Protein AF-A0A8G2BV26-F1 (afdb_monomer_lite)

Sequence (80 aa):
MRKKIIGISIVVIVAVAAAWNINASKSNVTLSDMTLDNVEALASGESSGDFTATTGCIAVWYSASCYGKDGQNHSYAIRQ

Foldseek 3Di:
DVVVVVVVVVVVVVVVVVVCVVCVVPPDDPPPVPPVVVVVVVPPDDDQVNVCVQFQKGAAPDFDWDCGPVRDIDTNIDHD

InterPro domains:
  IPR025905 NVEALA protein [PF14055] (3-49)

Organism: NCBI:txid871327

Radius of gyration: 27.94 Å; chains: 1; bounding box: 46×33×77 Å

Structure (mmCIF, N/CA/C/O backbone):
data_AF-A0A8G2BV26-F1
#
_entry.id   AF-A0A8G2BV26-F1
#
loop_
_atom_site.group_PDB
_atom_site.id
_atom_site.type_symbol
_atom_site.label_atom_id
_atom_site.label_alt_id
_atom_site.label_comp_id
_atom_site.label_asym_id
_atom_site.label_entity_id
_atom_site.label_seq_id
_atom_site.pdbx_PDB_ins_code
_atom_site.Cartn_x
_atom_site.Cartn_y
_atom_site.Cartn_z
_atom_site.occupancy
_atom_site.B_iso_or_equiv
_atom_site.auth_seq_id
_atom_site.auth_comp_id
_atom_site.auth_asym_id
_atom_site.auth_atom_id
_atom_site.pdbx_PDB_model_num
ATOM 1 N N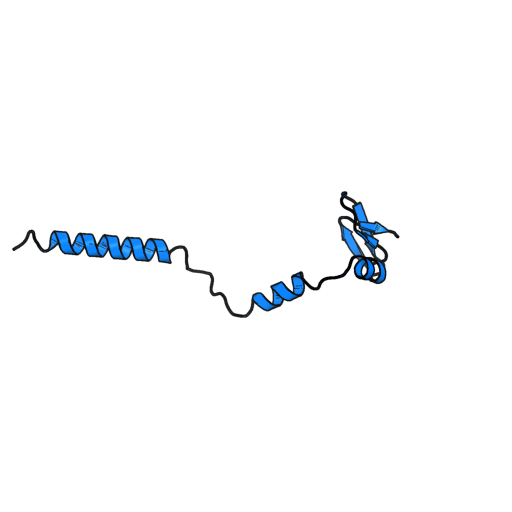 . MET A 1 1 ? -31.561 -12.531 56.735 1.00 50.84 1 MET A N 1
ATOM 2 C CA . MET A 1 1 ? -30.588 -12.762 55.639 1.00 50.84 1 MET A CA 1
ATOM 3 C C . MET A 1 1 ? -31.097 -12.350 54.242 1.00 50.84 1 MET A C 1
ATOM 5 O O . MET A 1 1 ? -30.644 -12.906 53.258 1.00 50.84 1 MET A O 1
ATOM 9 N N . ARG A 1 2 ? -31.988 -11.349 54.101 1.00 51.16 2 ARG A N 1
ATOM 10 C CA . ARG A 1 2 ? -32.476 -10.899 52.773 1.00 51.16 2 ARG A CA 1
ATOM 11 C C . ARG A 1 2 ? -31.666 -9.747 52.151 1.00 51.16 2 ARG A C 1
ATOM 13 O O . ARG A 1 2 ? -31.726 -9.547 50.951 1.00 51.16 2 ARG A O 1
ATOM 20 N N . LYS A 1 3 ? -30.858 -9.028 52.947 1.00 51.44 3 LYS A N 1
ATOM 21 C CA . LYS A 1 3 ? -30.050 -7.880 52.481 1.00 51.44 3 LYS A CA 1
ATOM 22 C C . LYS A 1 3 ? -28.672 -8.263 51.907 1.00 51.44 3 LYS A C 1
ATOM 24 O O . LYS A 1 3 ? -28.099 -7.479 51.167 1.00 51.44 3 LYS A O 1
ATOM 29 N N . LYS A 1 4 ? -28.147 -9.464 52.210 1.00 53.06 4 LYS A N 1
ATOM 30 C CA . LYS A 1 4 ? -26.825 -9.929 51.721 1.00 53.06 4 LYS A CA 1
ATOM 31 C C . LYS A 1 4 ? -26.851 -10.463 50.283 1.00 53.06 4 LYS A C 1
ATOM 33 O O . LYS A 1 4 ? -25.807 -10.519 49.652 1.00 53.06 4 LYS A O 1
ATOM 38 N N . ILE A 1 5 ? -28.025 -10.838 49.773 1.00 55.00 5 ILE A N 1
ATOM 39 C CA . ILE A 1 5 ? -28.172 -11.442 48.438 1.00 55.00 5 ILE A CA 1
ATOM 40 C C . ILE A 1 5 ? -28.170 -10.362 47.345 1.00 55.00 5 ILE A C 1
ATOM 42 O O . ILE A 1 5 ? -27.663 -10.591 46.257 1.00 55.00 5 ILE A O 1
ATOM 46 N N . ILE A 1 6 ? -28.657 -9.157 47.671 1.00 56.34 6 ILE A N 1
ATOM 47 C CA . ILE A 1 6 ? -28.784 -8.035 46.727 1.00 56.34 6 ILE A CA 1
ATOM 48 C C . ILE A 1 6 ? -27.406 -7.459 46.353 1.00 56.34 6 ILE A C 1
ATOM 50 O O . ILE A 1 6 ? -27.180 -7.077 45.208 1.00 56.34 6 ILE A O 1
ATOM 54 N N . GLY A 1 7 ? -26.456 -7.437 47.296 1.00 54.88 7 GLY A N 1
ATOM 55 C CA . GLY A 1 7 ? -25.107 -6.918 47.044 1.00 54.88 7 GLY A CA 1
ATOM 56 C C . GLY A 1 7 ? -24.295 -7.790 46.084 1.00 54.88 7 GLY A C 1
ATOM 57 O O . GLY A 1 7 ? -23.621 -7.270 45.202 1.00 54.88 7 GLY A O 1
ATOM 58 N N . ILE A 1 8 ? -24.410 -9.117 46.208 1.00 59.28 8 ILE A N 1
ATOM 59 C CA . ILE A 1 8 ? -23.671 -10.071 45.364 1.00 59.28 8 ILE A CA 1
ATOM 60 C C . ILE A 1 8 ? -24.198 -10.032 43.924 1.00 59.28 8 ILE A C 1
ATOM 62 O O . ILE A 1 8 ? -23.409 -10.027 42.982 1.00 59.28 8 ILE A O 1
ATOM 66 N N . SER A 1 9 ? -25.518 -9.917 43.740 1.00 59.44 9 SER A N 1
ATOM 67 C CA . SER A 1 9 ? -26.126 -9.811 42.408 1.00 59.44 9 SER A CA 1
ATOM 68 C C . SER A 1 9 ? -25.684 -8.565 41.638 1.00 59.44 9 SER A C 1
ATOM 70 O O . SER A 1 9 ? -25.486 -8.644 40.431 1.00 59.44 9 SER A O 1
ATOM 72 N N . ILE A 1 10 ? -25.469 -7.431 42.315 1.00 61.19 10 ILE A N 1
ATOM 73 C CA . ILE A 1 10 ? -25.039 -6.190 41.649 1.00 61.19 10 ILE A CA 1
ATOM 74 C C . ILE A 1 10 ? -23.593 -6.312 41.150 1.00 61.19 10 ILE A C 1
ATOM 76 O O . ILE A 1 10 ? -23.300 -5.913 40.026 1.00 61.19 10 ILE A O 1
ATOM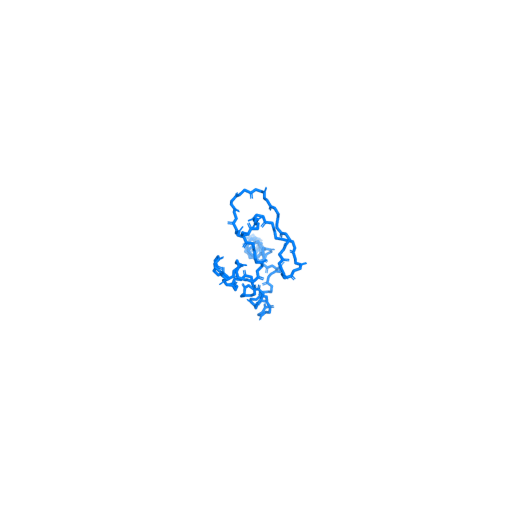 80 N N . VAL A 1 11 ? -22.702 -6.923 41.938 1.00 67.88 11 VAL A N 1
ATOM 81 C CA . VAL A 1 11 ? -21.300 -7.144 41.536 1.00 67.88 11 VAL A CA 1
ATOM 82 C C . VAL A 1 11 ? -21.211 -8.067 40.318 1.00 67.88 11 VAL A C 1
ATOM 84 O O . VAL A 1 11 ? -20.439 -7.792 39.401 1.00 67.88 11 VAL A O 1
ATOM 87 N N . VAL A 1 12 ? -22.041 -9.114 40.259 1.00 69.56 12 VAL A N 1
ATOM 88 C CA . VAL A 1 12 ? -22.103 -10.019 39.098 1.00 69.56 12 VAL A CA 1
ATOM 89 C C . VAL A 1 12 ? -22.587 -9.285 37.844 1.00 69.56 12 VAL A C 1
ATOM 91 O O . VAL A 1 12 ? -21.991 -9.446 36.784 1.00 69.56 12 VAL A O 1
ATOM 94 N N . ILE A 1 13 ? -23.609 -8.430 37.949 1.00 68.00 13 ILE A N 1
ATOM 95 C CA . ILE A 1 13 ? -24.130 -7.662 36.804 1.00 68.00 13 ILE A CA 1
ATOM 96 C C . ILE A 1 13 ? -23.083 -6.673 36.272 1.00 68.00 13 ILE A C 1
ATOM 98 O O . ILE A 1 13 ? -22.895 -6.581 35.061 1.00 68.00 13 ILE A O 1
ATOM 102 N N . VAL A 1 14 ? -22.364 -5.969 37.154 1.00 71.25 14 VAL A N 1
ATOM 103 C CA . VAL A 1 14 ? -21.306 -5.025 36.748 1.00 71.25 14 VAL A CA 1
ATOM 104 C C . VAL A 1 14 ? -20.111 -5.757 36.126 1.00 71.25 14 VAL A C 1
ATOM 106 O O . VAL A 1 14 ? -19.581 -5.292 35.120 1.00 71.25 14 VAL A O 1
ATOM 109 N N . ALA A 1 15 ? -19.721 -6.923 36.651 1.00 69.19 15 ALA A N 1
ATOM 110 C CA . ALA A 1 15 ? -18.662 -7.745 36.061 1.00 69.19 15 ALA A CA 1
ATOM 111 C C . ALA A 1 15 ? -19.047 -8.287 34.671 1.00 69.19 15 ALA A C 1
ATOM 113 O O . ALA A 1 15 ? -18.234 -8.234 33.749 1.00 69.19 15 ALA A O 1
ATOM 114 N N . VAL A 1 16 ? -20.293 -8.745 34.491 1.00 68.19 16 VAL A N 1
ATOM 115 C CA . VAL A 1 16 ? -20.821 -9.179 33.184 1.00 68.19 16 VAL A CA 1
ATOM 116 C C . VAL A 1 16 ? -20.899 -8.002 32.209 1.00 68.19 16 VAL A C 1
ATOM 118 O O . VAL A 1 16 ? -20.510 -8.152 31.055 1.00 68.19 16 VAL A O 1
ATOM 121 N N . ALA A 1 17 ? -21.323 -6.817 32.659 1.00 66.12 17 ALA A N 1
ATOM 122 C CA . ALA A 1 17 ? -21.369 -5.616 31.827 1.00 66.12 17 ALA A CA 1
ATOM 123 C C . ALA A 1 17 ? -19.970 -5.115 31.433 1.00 66.12 17 ALA A C 1
ATOM 125 O O . ALA A 1 17 ? -19.777 -4.747 30.281 1.00 66.12 17 ALA A O 1
ATOM 126 N N . ALA A 1 18 ? -18.981 -5.143 32.333 1.00 60.22 18 ALA A N 1
ATOM 127 C CA . ALA A 1 18 ? -17.595 -4.788 32.018 1.00 60.22 18 ALA A CA 1
ATOM 128 C C . ALA A 1 18 ? -16.946 -5.808 31.063 1.00 60.22 18 ALA A C 1
ATOM 130 O O . ALA A 1 18 ? -16.279 -5.415 30.107 1.00 60.22 18 ALA A O 1
ATOM 131 N N . ALA A 1 19 ? -17.202 -7.108 31.253 1.00 60.16 19 ALA A N 1
ATOM 132 C CA . ALA A 1 19 ? -16.768 -8.151 30.324 1.00 60.16 19 ALA A CA 1
ATOM 133 C C . ALA A 1 19 ? -17.436 -7.997 28.947 1.00 60.16 19 ALA A C 1
ATOM 135 O O . ALA A 1 19 ? -16.769 -8.121 27.924 1.00 60.16 19 ALA A O 1
ATOM 136 N N . TRP A 1 20 ? -18.728 -7.655 28.904 1.00 62.38 20 TRP A N 1
ATOM 137 C CA . TRP A 1 20 ? -19.442 -7.380 27.658 1.00 62.38 20 TRP A CA 1
ATOM 138 C C . TRP A 1 20 ? -19.022 -6.051 27.027 1.00 62.38 20 TRP A C 1
ATOM 140 O O . TRP A 1 20 ? -19.016 -5.952 25.813 1.00 62.38 20 TRP A O 1
ATOM 150 N N . ASN A 1 21 ? -18.611 -5.039 27.794 1.00 57.22 21 ASN A N 1
ATOM 151 C CA . ASN A 1 21 ? -18.111 -3.771 27.251 1.00 57.22 21 ASN A CA 1
ATOM 152 C C . ASN A 1 21 ? -16.700 -3.918 26.648 1.00 57.22 21 ASN A C 1
ATOM 154 O O . ASN A 1 21 ? -16.390 -3.267 25.656 1.00 57.22 21 ASN A O 1
ATOM 158 N N . ILE A 1 22 ? -15.887 -4.846 27.168 1.00 55.38 22 ILE A N 1
ATOM 159 C CA . ILE A 1 22 ? -14.607 -5.244 26.558 1.00 55.38 22 ILE A CA 1
ATOM 160 C C . ILE A 1 22 ? -14.828 -6.188 25.355 1.00 55.38 22 ILE A C 1
ATOM 162 O O . ILE A 1 22 ? -14.072 -6.141 24.385 1.00 55.38 22 ILE A O 1
ATOM 166 N N . ASN A 1 23 ? -15.877 -7.020 25.381 1.00 49.31 23 ASN A N 1
ATOM 167 C CA . ASN A 1 23 ? -16.166 -8.022 24.345 1.00 49.31 23 ASN A CA 1
ATOM 168 C C . ASN A 1 23 ? -17.096 -7.533 23.210 1.00 49.31 23 ASN A C 1
ATOM 170 O O . ASN A 1 23 ? -17.059 -8.083 22.113 1.00 49.31 23 ASN A O 1
ATOM 174 N N . ALA A 1 24 ? -17.900 -6.487 23.418 1.00 49.03 24 ALA A N 1
ATOM 175 C CA . ALA A 1 24 ? -18.776 -5.902 22.394 1.00 49.03 24 ALA A CA 1
ATOM 176 C C . ALA A 1 24 ? -18.001 -5.071 21.362 1.00 49.03 24 ALA A C 1
ATOM 178 O O . ALA A 1 24 ? -18.455 -4.940 20.231 1.00 49.03 24 ALA A O 1
ATOM 179 N N . SER A 1 25 ? -16.797 -4.596 21.703 1.00 49.78 25 SER A N 1
ATOM 180 C CA . SER A 1 25 ? -15.843 -4.052 20.721 1.00 49.78 25 SER A CA 1
ATOM 181 C C . SER A 1 25 ? -15.048 -5.138 19.985 1.00 49.78 25 SER A C 1
ATOM 183 O O . SER A 1 25 ? -14.122 -4.819 19.243 1.00 49.78 25 SER A O 1
ATOM 185 N N . LYS A 1 26 ? -15.360 -6.426 20.189 1.00 52.34 26 LYS A N 1
ATOM 186 C CA . LYS A 1 26 ? -14.531 -7.540 19.707 1.00 52.34 26 LYS A CA 1
ATOM 187 C C . LYS A 1 26 ? -15.330 -8.657 19.030 1.00 52.34 26 LYS A C 1
ATOM 189 O O . LYS A 1 26 ? -14.995 -9.832 19.131 1.00 52.34 26 LYS A O 1
ATOM 194 N N . SER A 1 27 ? -16.371 -8.279 18.294 1.00 46.56 27 SER A N 1
ATOM 195 C CA . SER A 1 27 ? -17.088 -9.163 17.369 1.00 46.56 27 SER A CA 1
ATOM 196 C C . SER A 1 27 ? -17.544 -8.313 16.179 1.00 46.56 27 SER A C 1
ATOM 198 O O . SER A 1 27 ? -18.541 -7.613 16.260 1.00 46.56 27 SER A O 1
ATOM 200 N N . ASN A 1 28 ? -16.766 -8.141 15.116 1.00 45.31 28 ASN A N 1
ATOM 201 C CA . ASN A 1 28 ? -16.134 -9.145 14.273 1.00 45.31 28 ASN A CA 1
ATOM 202 C C . ASN A 1 28 ? -14.760 -8.619 13.831 1.00 45.31 28 ASN A C 1
ATOM 204 O O . ASN A 1 28 ? -14.667 -7.773 12.949 1.00 45.31 28 ASN A O 1
ATOM 208 N N . VAL A 1 29 ? -13.694 -9.150 14.414 1.00 52.41 29 VAL A N 1
ATOM 209 C CA . VAL A 1 29 ? -12.509 -9.446 13.612 1.00 52.41 29 VAL A CA 1
ATOM 210 C C . VAL A 1 29 ? -12.161 -10.883 13.928 1.00 52.41 29 VAL A C 1
ATOM 212 O O . VAL A 1 29 ? -11.270 -11.200 14.712 1.00 52.41 29 VAL A O 1
ATOM 215 N N . THR A 1 30 ? -12.926 -11.794 13.335 1.00 46.97 30 THR A N 1
ATOM 216 C CA . THR A 1 30 ? -12.295 -13.009 12.839 1.00 46.97 30 THR A CA 1
ATOM 217 C C . THR A 1 30 ? -11.126 -12.527 11.988 1.00 46.97 30 THR A C 1
ATOM 219 O O . THR A 1 30 ? -11.297 -12.163 10.829 1.00 46.97 30 THR A O 1
ATOM 222 N N . LEU A 1 31 ? -9.938 -12.462 12.594 1.00 56.72 31 LEU A N 1
ATOM 223 C CA . LEU A 1 31 ? -8.668 -12.581 11.892 1.00 56.72 31 LEU A CA 1
ATOM 224 C C . LEU A 1 31 ? -8.645 -14.011 11.349 1.00 56.72 31 LEU A C 1
ATOM 226 O O . LEU A 1 31 ? -7.941 -14.886 11.840 1.00 56.72 31 LEU A O 1
ATOM 230 N N . SER A 1 32 ? -9.557 -14.263 10.408 1.00 55.12 32 SER A N 1
ATOM 231 C CA . SER A 1 32 ? -9.457 -15.328 9.445 1.00 55.12 32 SER A CA 1
ATOM 232 C C . SER A 1 32 ? -8.084 -15.144 8.842 1.00 55.12 32 SER A C 1
ATOM 234 O O . SER A 1 32 ? -7.779 -14.079 8.310 1.00 55.12 32 SER A O 1
ATOM 236 N N . ASP A 1 33 ? -7.268 -16.169 8.966 1.00 54.84 33 ASP A N 1
ATOM 237 C CA . ASP A 1 33 ? -5.904 -16.297 8.462 1.00 54.84 33 ASP A CA 1
ATOM 238 C C . ASP A 1 33 ? -5.830 -16.222 6.911 1.00 54.84 33 ASP A C 1
ATOM 240 O O . ASP A 1 33 ? -5.015 -16.860 6.269 1.00 54.84 33 ASP A O 1
ATOM 244 N N . MET A 1 34 ? -6.747 -15.484 6.277 1.00 53.59 34 MET A N 1
ATOM 245 C CA . MET A 1 34 ? -6.991 -15.378 4.839 1.00 53.59 34 MET A CA 1
ATOM 246 C C . MET A 1 34 ? -7.045 -13.922 4.349 1.00 53.59 34 MET A C 1
ATOM 248 O O . MET A 1 34 ? -7.293 -13.684 3.171 1.00 53.59 34 MET A O 1
ATOM 252 N N . THR A 1 35 ? -6.827 -12.930 5.220 1.00 56.34 35 THR A N 1
ATOM 253 C CA . THR A 1 35 ? -6.696 -11.516 4.816 1.00 56.34 35 THR A CA 1
ATOM 254 C C . THR A 1 35 ? -5.287 -10.948 4.966 1.00 56.34 35 THR A C 1
ATOM 256 O O . THR A 1 35 ? -5.081 -9.794 4.594 1.00 56.34 35 THR A O 1
ATOM 259 N N . LEU A 1 36 ? -4.301 -11.729 5.426 1.00 53.00 36 LEU A N 1
ATOM 260 C CA . LEU A 1 36 ? -2.901 -11.283 5.433 1.00 53.00 36 LEU A CA 1
ATOM 261 C C . LEU A 1 36 ? -2.162 -11.536 4.105 1.00 53.00 36 LEU A C 1
ATOM 263 O O . LEU A 1 36 ? -1.209 -10.823 3.827 1.00 53.00 36 LEU A O 1
ATOM 267 N N . ASP A 1 37 ? -2.641 -12.432 3.235 1.00 52.00 37 ASP A N 1
ATOM 268 C CA . ASP A 1 37 ? -2.062 -12.617 1.886 1.00 52.00 37 ASP A CA 1
ATOM 269 C C . ASP A 1 37 ? -2.259 -11.374 0.993 1.00 52.00 37 ASP A C 1
ATOM 271 O O . ASP A 1 37 ? -1.398 -11.005 0.197 1.00 52.00 37 ASP A O 1
ATOM 275 N N . ASN A 1 38 ? -3.373 -10.651 1.163 1.00 58.84 38 ASN A N 1
ATOM 276 C CA . ASN A 1 38 ? -3.641 -9.419 0.408 1.00 58.84 38 ASN A CA 1
ATOM 277 C C . ASN A 1 38 ? -2.887 -8.193 0.946 1.00 58.84 38 ASN A C 1
ATOM 279 O O . ASN A 1 38 ? -2.849 -7.162 0.274 1.00 58.84 38 ASN A O 1
ATOM 283 N N . VAL A 1 39 ? -2.290 -8.283 2.138 1.00 59.62 39 VAL A N 1
ATOM 284 C CA . VAL A 1 39 ? -1.389 -7.242 2.655 1.00 59.62 39 VAL A CA 1
ATOM 285 C C . VAL A 1 39 ? -0.015 -7.349 1.989 1.00 59.62 39 VAL A C 1
ATOM 287 O O . VAL A 1 39 ? 0.586 -6.319 1.691 1.00 59.62 39 VAL A O 1
ATOM 290 N N . GLU A 1 40 ? 0.449 -8.560 1.669 1.00 52.16 40 GLU A N 1
ATOM 291 C CA . GLU A 1 40 ? 1.686 -8.760 0.900 1.00 52.16 40 GLU A CA 1
ATOM 292 C C . GLU A 1 40 ? 1.518 -8.405 -0.587 1.00 52.16 40 GLU A C 1
ATOM 294 O O . GLU A 1 40 ? 2.431 -7.834 -1.181 1.00 52.16 40 GLU A O 1
ATOM 299 N N . ALA A 1 41 ? 0.327 -8.591 -1.172 1.00 58.56 41 ALA A N 1
ATOM 300 C CA . ALA A 1 41 ? 0.023 -8.083 -2.517 1.00 58.56 41 ALA A CA 1
ATOM 301 C C . ALA A 1 41 ? -0.036 -6.541 -2.603 1.00 58.56 41 ALA A C 1
ATOM 303 O O . ALA A 1 41 ? 0.117 -5.982 -3.687 1.00 58.56 41 ALA A O 1
ATOM 304 N N . LEU A 1 42 ? -0.236 -5.838 -1.481 1.00 59.69 42 LEU A N 1
ATOM 305 C CA . LEU A 1 42 ? -0.258 -4.369 -1.439 1.00 59.69 42 LEU A CA 1
ATOM 306 C C . LEU A 1 42 ? 1.131 -3.746 -1.204 1.00 59.69 42 LEU A C 1
ATOM 308 O O . LEU A 1 42 ? 1.298 -2.539 -1.368 1.00 59.69 42 LEU A O 1
ATOM 312 N N . ALA A 1 43 ? 2.133 -4.548 -0.841 1.00 58.19 43 ALA A N 1
ATOM 313 C CA . ALA A 1 43 ? 3.488 -4.084 -0.548 1.00 58.19 43 ALA A CA 1
ATOM 314 C C . ALA A 1 43 ? 4.557 -4.795 -1.391 1.00 58.19 43 ALA A C 1
ATOM 316 O O . ALA A 1 43 ? 5.722 -4.834 -0.992 1.00 58.19 43 ALA A O 1
ATOM 317 N N . SER A 1 44 ? 4.189 -5.335 -2.560 1.00 56.53 44 SER A N 1
ATOM 318 C CA . SER A 1 44 ? 5.177 -5.739 -3.561 1.00 56.53 44 SER A CA 1
ATOM 319 C C . SER A 1 44 ? 5.894 -4.474 -4.034 1.00 56.53 44 SER A C 1
ATOM 321 O O . SER A 1 44 ? 5.382 -3.708 -4.846 1.00 56.53 44 SER A O 1
ATOM 323 N N . GLY A 1 45 ? 7.027 -4.188 -3.395 1.00 56.78 45 GLY A N 1
ATOM 324 C CA . GLY A 1 45 ? 7.779 -2.954 -3.540 1.00 56.78 45 GLY A CA 1
ATOM 325 C C . GLY A 1 45 ? 8.385 -2.829 -4.927 1.00 56.78 45 GLY A C 1
ATOM 326 O O . GLY A 1 45 ? 9.529 -3.225 -5.145 1.00 56.78 45 GLY A O 1
ATOM 327 N N . GLU A 1 46 ? 7.646 -2.220 -5.845 1.00 59.31 46 GLU A N 1
ATOM 328 C CA . GLU A 1 46 ? 8.232 -1.681 -7.062 1.00 59.31 46 GLU A CA 1
ATOM 329 C C . GLU A 1 46 ? 9.128 -0.502 -6.661 1.00 59.31 46 GLU A C 1
ATOM 331 O O . GLU A 1 46 ? 8.681 0.527 -6.147 1.00 59.31 46 GLU A O 1
ATOM 336 N N . SER A 1 47 ? 10.439 -0.653 -6.848 1.00 66.25 47 SER A N 1
ATOM 337 C CA . SER A 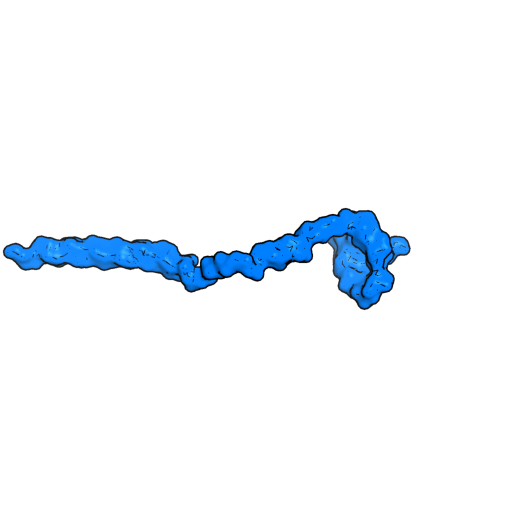1 47 ? 11.343 0.496 -6.776 1.00 66.25 47 SER A CA 1
ATOM 338 C C . SER A 1 47 ? 10.938 1.512 -7.855 1.00 66.25 47 SER A C 1
ATOM 340 O O . SER A 1 47 ? 10.448 1.121 -8.912 1.00 66.25 47 SER A O 1
ATOM 342 N N . SER A 1 48 ? 11.166 2.817 -7.658 1.00 69.44 48 SER A N 1
ATOM 343 C CA . SER A 1 48 ? 10.795 3.825 -8.673 1.00 69.44 48 SER A CA 1
ATOM 344 C C . SER A 1 48 ? 11.400 3.548 -10.062 1.00 69.44 48 SER A C 1
ATOM 346 O O . SER A 1 48 ? 10.838 3.970 -11.073 1.00 69.44 48 SER A O 1
ATOM 348 N N . GLY A 1 49 ? 12.523 2.821 -10.126 1.00 77.75 49 GLY A N 1
ATOM 349 C CA . GLY A 1 49 ? 13.115 2.351 -11.379 1.00 77.75 49 GLY A CA 1
ATOM 350 C C . GLY A 1 49 ? 12.314 1.234 -12.054 1.00 77.75 49 GLY A C 1
ATOM 351 O O . GLY A 1 49 ? 12.169 1.255 -13.272 1.00 77.75 49 GLY A O 1
ATOM 352 N N . ASP A 1 50 ? 11.753 0.315 -11.272 1.00 84.00 50 ASP A N 1
ATOM 353 C CA . ASP A 1 50 ? 10.921 -0.790 -11.755 1.00 84.00 50 ASP A CA 1
ATOM 354 C C . ASP A 1 50 ? 9.575 -0.276 -12.283 1.00 84.00 50 ASP A C 1
ATOM 356 O O . ASP A 1 50 ? 9.214 -0.546 -13.427 1.00 84.00 50 ASP A O 1
ATOM 360 N N . PHE A 1 51 ? 8.926 0.624 -11.534 1.00 87.31 51 PHE A N 1
ATOM 361 C CA . PHE A 1 51 ? 7.731 1.339 -11.995 1.00 87.31 51 PHE A CA 1
ATOM 362 C C . PHE A 1 51 ? 7.974 2.041 -13.341 1.00 87.31 51 PHE A C 1
ATOM 364 O O . PHE A 1 51 ? 7.173 1.919 -14.269 1.00 87.31 51 PHE A O 1
ATOM 371 N N . THR A 1 52 ? 9.108 2.738 -13.480 1.00 89.44 52 THR A N 1
ATOM 372 C CA . THR A 1 52 ? 9.451 3.456 -14.720 1.00 89.44 52 THR A CA 1
ATOM 373 C C . THR A 1 52 ? 9.746 2.504 -15.876 1.00 89.44 52 THR A C 1
ATOM 375 O O . THR A 1 52 ? 9.342 2.776 -17.007 1.00 89.44 52 THR A O 1
ATOM 378 N N . ALA A 1 53 ? 10.416 1.381 -15.621 1.00 88.62 53 ALA A N 1
ATOM 379 C CA . ALA A 1 53 ? 10.705 0.381 -16.644 1.00 88.62 53 ALA A CA 1
ATOM 380 C C . ALA A 1 53 ? 9.427 -0.312 -17.148 1.00 88.62 53 ALA A C 1
ATOM 382 O O . ALA A 1 53 ? 9.260 -0.472 -18.360 1.00 88.62 53 ALA A O 1
ATOM 383 N N . THR A 1 54 ? 8.516 -0.660 -16.237 1.00 88.94 54 THR A N 1
ATOM 384 C CA . THR A 1 54 ? 7.265 -1.372 -16.534 1.00 88.94 54 THR A CA 1
ATOM 385 C C . THR A 1 54 ? 6.239 -0.467 -17.214 1.00 88.94 54 THR A C 1
ATOM 387 O O . THR A 1 54 ? 5.665 -0.828 -18.242 1.00 88.94 54 THR A O 1
ATOM 390 N N . THR A 1 55 ? 6.032 0.740 -16.687 1.00 92.06 55 THR A N 1
ATOM 391 C CA . THR A 1 55 ? 4.963 1.641 -17.152 1.00 92.06 55 THR A CA 1
ATOM 392 C C . THR A 1 55 ? 5.457 2.681 -18.162 1.00 92.06 55 THR A C 1
ATOM 394 O O . THR A 1 55 ? 4.680 3.211 -18.954 1.00 92.06 55 THR A O 1
ATOM 397 N N . GLY A 1 56 ? 6.754 3.000 -18.190 1.00 91.88 56 GLY A N 1
ATOM 398 C CA . GLY A 1 56 ? 7.277 4.166 -18.915 1.00 91.88 56 GLY A CA 1
ATOM 399 C C . GLY A 1 56 ? 6.904 5.512 -18.278 1.00 91.88 56 GLY A C 1
ATOM 400 O O . GLY A 1 56 ? 7.091 6.555 -18.913 1.00 91.88 56 GLY A O 1
ATOM 401 N N . CYS A 1 57 ? 6.364 5.491 -17.058 1.00 92.94 57 CYS A N 1
ATOM 402 C CA . CYS A 1 57 ? 5.972 6.662 -16.290 1.00 92.94 57 CYS A CA 1
ATOM 403 C C . CYS A 1 57 ? 6.910 6.873 -15.088 1.00 92.94 57 CYS A C 1
ATOM 405 O O . CYS A 1 57 ? 7.419 5.925 -14.507 1.00 92.94 57 CYS A O 1
ATOM 407 N N . ILE A 1 58 ? 7.112 8.123 -14.680 1.00 92.06 58 ILE A N 1
ATOM 408 C CA . ILE A 1 58 ? 7.885 8.538 -13.507 1.00 92.06 58 ILE A CA 1
ATOM 409 C C . ILE A 1 58 ? 6.909 9.015 -12.432 1.00 92.06 58 ILE A C 1
ATOM 411 O O . ILE A 1 58 ? 6.069 9.873 -12.708 1.00 92.06 58 ILE A O 1
ATOM 415 N N . ALA A 1 59 ? 7.043 8.503 -11.207 1.00 90.56 59 ALA A N 1
ATOM 416 C CA . ALA A 1 59 ? 6.247 8.941 -10.063 1.00 90.56 59 ALA A CA 1
ATOM 417 C C . ALA A 1 59 ? 6.615 10.374 -9.626 1.00 90.56 59 ALA A C 1
ATOM 419 O O . ALA A 1 59 ? 7.792 10.727 -9.518 1.00 90.56 59 ALA A O 1
ATOM 420 N N . VAL A 1 60 ? 5.607 11.201 -9.349 1.00 91.25 60 VAL A N 1
ATOM 421 C CA . VAL A 1 60 ? 5.735 12.607 -8.939 1.00 91.25 60 VAL A CA 1
ATOM 422 C C . VAL A 1 60 ? 4.849 12.916 -7.731 1.00 91.25 60 VAL A C 1
ATOM 424 O O . VAL A 1 60 ? 3.848 12.259 -7.493 1.00 91.25 60 VAL A O 1
ATOM 427 N N . TRP A 1 61 ? 5.179 13.960 -6.969 1.00 92.62 61 TRP A N 1
ATOM 428 C CA . TRP A 1 61 ? 4.425 14.349 -5.763 1.00 92.62 61 TRP A CA 1
ATOM 429 C C . TRP A 1 61 ? 3.251 15.306 -6.025 1.00 92.62 61 TRP A 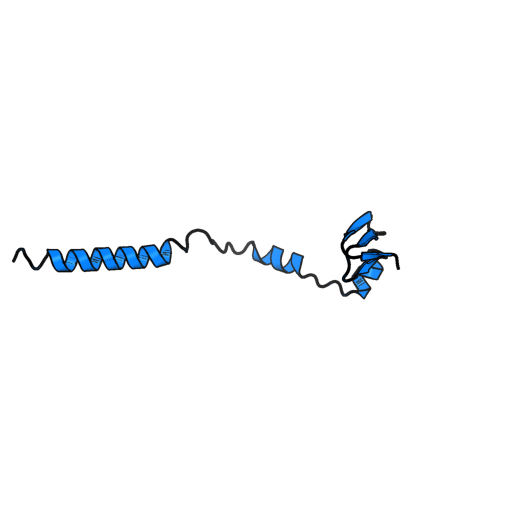C 1
ATOM 431 O O . TRP A 1 61 ? 2.573 15.724 -5.090 1.00 92.62 61 TRP A O 1
ATOM 441 N N . TYR A 1 62 ? 3.017 15.686 -7.282 1.00 89.88 62 TYR A N 1
ATOM 442 C CA . TYR A 1 62 ? 1.912 16.557 -7.684 1.00 89.88 62 TYR A CA 1
ATOM 443 C C . TYR A 1 62 ? 0.873 15.780 -8.492 1.00 89.88 62 TYR A C 1
ATOM 445 O O . TYR A 1 62 ? 1.161 14.728 -9.060 1.00 89.88 62 TYR A O 1
ATOM 453 N N . SER A 1 63 ? -0.355 16.296 -8.541 1.00 93.62 63 SER A N 1
ATOM 454 C CA . SER A 1 63 ? -1.446 15.660 -9.276 1.00 93.62 63 SER A CA 1
ATOM 455 C C . SER A 1 63 ? -1.177 15.700 -10.785 1.00 93.62 63 SER A C 1
ATOM 457 O O . SER A 1 63 ? -1.396 16.720 -11.439 1.00 93.62 63 SER A O 1
ATOM 459 N N . ALA A 1 64 ? -0.704 14.581 -11.322 1.00 93.69 64 ALA A N 1
ATOM 460 C CA . ALA A 1 64 ? -0.534 14.314 -12.745 1.00 93.69 64 ALA A CA 1
ATOM 461 C C . ALA A 1 64 ? -1.047 12.907 -13.069 1.00 93.69 64 ALA A C 1
ATOM 463 O O . ALA A 1 64 ? -1.227 12.090 -12.167 1.00 93.69 64 ALA A O 1
ATOM 464 N N . SER A 1 65 ? -1.285 12.617 -14.344 1.00 93.94 65 SER A N 1
ATOM 465 C CA . SER A 1 65 ? -1.692 11.288 -14.799 1.00 93.94 65 SER A CA 1
ATOM 466 C C . SER A 1 65 ? -0.880 10.874 -16.016 1.00 93.94 65 SER A C 1
ATOM 468 O O . SER A 1 65 ? -0.707 11.673 -16.941 1.00 93.94 65 SER A O 1
ATOM 470 N N . CYS A 1 66 ? -0.436 9.622 -16.036 1.00 94.06 66 CYS A N 1
ATOM 471 C CA . CYS A 1 66 ? 0.315 9.030 -17.132 1.00 94.06 66 CYS A CA 1
ATOM 472 C C . CYS A 1 66 ? -0.370 7.743 -17.593 1.00 94.06 66 CYS A C 1
ATOM 474 O O . CYS A 1 66 ? -0.565 6.823 -16.805 1.00 94.06 66 CYS A O 1
ATOM 476 N N . TYR A 1 67 ? -0.706 7.668 -18.881 1.00 95.06 67 TYR A N 1
ATOM 477 C CA . TYR A 1 67 ? -1.105 6.410 -19.502 1.00 95.06 67 TYR A CA 1
ATOM 478 C C . TYR A 1 67 ? 0.156 5.613 -19.837 1.00 95.06 67 TYR A C 1
ATOM 480 O O . TYR A 1 67 ? 0.931 6.014 -20.714 1.00 95.06 67 TYR A O 1
ATOM 488 N N . GLY A 1 68 ? 0.385 4.541 -19.087 1.00 93.62 68 GLY A N 1
ATOM 489 C CA . GLY A 1 68 ? 1.589 3.733 -19.187 1.00 93.62 68 GLY A CA 1
ATOM 490 C C . GLY A 1 68 ? 1.575 2.784 -20.385 1.00 93.62 68 GLY A C 1
ATOM 491 O O . GLY A 1 68 ? 0.546 2.522 -21.011 1.00 93.62 68 GLY A O 1
ATOM 492 N N . LYS A 1 69 ? 2.754 2.266 -20.731 1.00 92.06 69 LYS A N 1
ATOM 493 C CA . LYS A 1 69 ? 2.951 1.264 -21.794 1.00 92.06 69 LYS A CA 1
ATOM 494 C C . LYS A 1 69 ? 2.323 -0.088 -21.445 1.00 92.06 69 LYS A C 1
ATOM 496 O O . LYS A 1 69 ? 2.045 -0.874 -22.346 1.00 92.06 69 LYS A O 1
ATOM 501 N N . ASP A 1 70 ? 2.081 -0.324 -20.161 1.00 91.00 70 ASP A N 1
ATOM 502 C CA . ASP A 1 70 ? 1.294 -1.422 -19.603 1.00 91.00 70 ASP A CA 1
ATOM 503 C C . ASP A 1 70 ? -0.217 -1.278 -19.877 1.00 91.00 70 ASP A C 1
ATOM 505 O O . ASP A 1 70 ? -0.988 -2.197 -19.607 1.00 91.00 70 ASP A O 1
ATOM 509 N N . GLY A 1 71 ? -0.656 -0.148 -20.445 1.00 93.12 71 GLY A N 1
ATOM 510 C CA . GLY A 1 71 ? -2.045 0.093 -20.836 1.00 93.12 71 GLY A CA 1
ATOM 511 C C . GLY A 1 71 ? -2.951 0.568 -19.697 1.00 93.12 71 GLY A C 1
ATOM 512 O O . GLY A 1 71 ? -4.165 0.667 -19.895 1.00 93.12 71 GLY A O 1
ATOM 513 N N . GLN A 1 72 ? -2.381 0.879 -18.530 1.00 91.94 72 GLN A N 1
ATOM 514 C CA . GLN A 1 72 ? -3.087 1.418 -17.366 1.00 91.94 72 GLN A CA 1
ATOM 515 C C . GLN A 1 72 ? -2.863 2.927 -17.223 1.00 91.94 72 GLN A C 1
ATOM 517 O O . GLN A 1 72 ? -1.893 3.488 -17.733 1.00 91.94 72 GLN A O 1
ATOM 522 N N . ASN A 1 73 ? -3.771 3.603 -16.513 1.00 94.19 73 ASN A N 1
ATOM 523 C CA . ASN A 1 73 ? -3.615 5.015 -16.168 1.00 94.19 73 ASN A CA 1
ATOM 524 C C . ASN A 1 73 ? -3.096 5.164 -14.733 1.00 94.19 73 ASN A C 1
ATOM 526 O O . ASN A 1 73 ? -3.795 4.834 -13.774 1.00 94.19 73 ASN A O 1
ATOM 530 N N . HIS A 1 74 ? -1.895 5.714 -14.597 1.00 90.38 74 HIS A N 1
ATOM 531 C CA . HIS A 1 74 ? -1.200 5.908 -13.331 1.00 90.38 74 HIS A CA 1
ATOM 532 C C . HIS A 1 74 ? -1.385 7.341 -12.842 1.00 90.38 74 HIS A C 1
ATOM 534 O O . HIS A 1 74 ? -1.058 8.297 -13.547 1.00 90.38 74 HIS A O 1
ATOM 540 N N . SER A 1 75 ? -1.924 7.497 -11.634 1.00 92.81 75 SER A N 1
ATOM 541 C CA . SER A 1 75 ? -2.046 8.800 -10.968 1.00 92.81 75 SER A CA 1
ATOM 542 C C . SER A 1 75 ? -0.740 9.167 -10.272 1.00 92.81 75 SER A C 1
ATOM 544 O O . SER A 1 75 ? 0.015 8.286 -9.875 1.00 92.81 75 SER A O 1
ATOM 546 N N . TYR A 1 76 ? -0.489 10.466 -10.101 1.00 92.19 76 TYR A N 1
ATOM 547 C CA . TYR A 1 76 ? 0.768 10.991 -9.562 1.00 92.19 76 TYR A CA 1
ATOM 548 C C . TYR A 1 76 ? 1.983 10.552 -10.390 1.00 92.19 76 TYR A C 1
ATOM 550 O O . TYR A 1 76 ? 3.038 10.234 -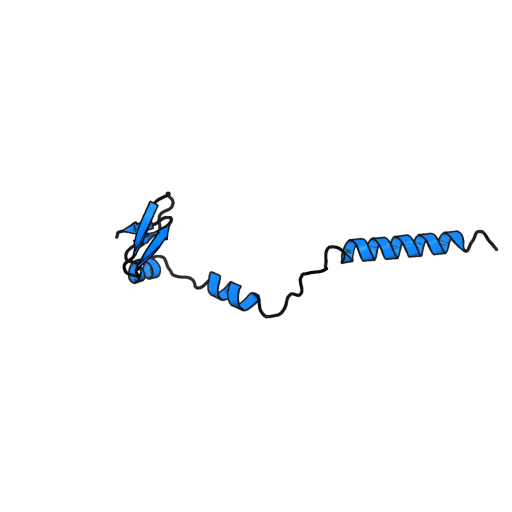9.849 1.00 92.19 76 TYR A O 1
ATOM 558 N N . ALA A 1 77 ? 1.836 10.528 -11.718 1.00 93.31 77 ALA A N 1
ATOM 559 C CA . ALA A 1 77 ? 2.897 10.116 -12.628 1.00 93.31 77 ALA A CA 1
ATOM 560 C C . ALA A 1 77 ? 2.925 10.942 -13.925 1.00 93.31 77 ALA A C 1
ATOM 562 O O . ALA A 1 77 ? 1.893 11.438 -14.383 1.00 93.31 77 ALA A O 1
ATOM 563 N N . ILE A 1 78 ? 4.111 11.066 -14.527 1.00 92.88 78 ILE A N 1
ATOM 564 C CA . ILE A 1 78 ? 4.356 11.716 -15.829 1.00 92.88 78 ILE A CA 1
ATOM 565 C C . ILE A 1 78 ? 5.135 10.782 -16.758 1.00 92.88 78 ILE A C 1
ATOM 567 O O . ILE A 1 78 ? 5.773 9.852 -16.290 1.00 92.88 78 ILE A O 1
ATOM 571 N N . ARG A 1 79 ? 5.116 11.008 -18.071 1.00 89.19 79 ARG A N 1
ATOM 572 C CA . ARG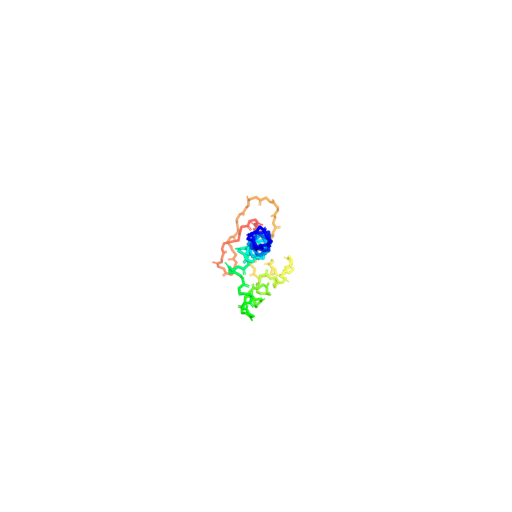 A 1 79 ? 5.894 10.197 -19.023 1.00 89.19 79 ARG A CA 1
ATOM 573 C C . ARG A 1 79 ? 7.395 10.512 -18.908 1.00 89.19 79 ARG A C 1
ATOM 575 O O . ARG A 1 79 ? 7.730 11.687 -18.757 1.00 89.19 79 ARG A O 1
ATOM 582 N N . GLN A 1 80 ? 8.251 9.482 -18.961 1.00 81.94 80 GLN A N 1
ATOM 583 C CA . GLN A 1 80 ? 9.715 9.646 -19.033 1.00 81.94 80 GLN A CA 1
ATOM 584 C C . GLN A 1 80 ? 10.142 10.451 -20.265 1.00 81.94 80 GLN A C 1
ATOM 586 O O . GLN A 1 80 ? 9.504 10.277 -21.333 1.00 81.94 80 GLN A O 1
#

pLDDT: mean 70.81, std 17.32, range [45.31, 95.06]

Secondary structure (DSSP, 8-state):
--SHHHHHHHHHHHHHHHHHHHHTTSSS----TTSSHHHHTT-----HHHHHHHHSEEE-SSS-EEE-TTS-EEETEEE-